Protein AF-A0A944UZC9-F1 (afdb_monomer_lite)

Secondary structure (DSSP, 8-state):
--HHHHHHHHHHHHHHHHHHHT---PPEEETTEEETT--HHHHHHHHHHHHHHHHHHHHTT---------S----

pLDDT: mean 71.75, std 10.68, range [45.47, 89.06]

Sequence (75 aa):
MKIKTILILFILLIFIIILFQNLEVVPIQLLFWKFEVVPLVILFPITLLLGILIGFLSSTRKNKKQLPNDVNKEK

Foldseek 3Di:
DPVVVVVVVVVVVVVVVVLVVQQDQDFDDDPHDTDRGDRVSVVVVVVVVVVVVVVVVVVVPPDDDDDPPPPDDDD

Structure (mmCIF, N/CA/C/O backbone):
data_AF-A0A944UZC9-F1
#
_entry.id   AF-A0A944UZC9-F1
#
loop_
_atom_site.group_PDB
_atom_site.id
_atom_site.type_symbol
_atom_site.label_atom_id
_atom_site.label_alt_id
_atom_site.label_comp_id
_atom_site.label_asym_id
_atom_site.label_entity_id
_atom_site.label_seq_id
_atom_site.pdbx_PDB_ins_code
_atom_site.Cartn_x
_atom_site.Cartn_y
_atom_site.Cartn_z
_atom_site.occupancy
_atom_site.B_iso_or_equiv
_atom_site.auth_seq_id
_atom_site.auth_comp_id
_atom_site.auth_asym_id
_atom_site.auth_atom_id
_atom_site.pdbx_PDB_model_num
ATOM 1 N N . MET A 1 1 ? 0.546 0.026 24.479 1.00 62.44 1 MET A N 1
ATOM 2 C CA . MET A 1 1 ? -0.156 0.081 23.174 1.00 62.44 1 MET A CA 1
ATOM 3 C C . MET A 1 1 ? -1.426 -0.747 23.259 1.00 62.44 1 MET A C 1
ATOM 5 O O . MET A 1 1 ? -1.396 -1.805 23.873 1.00 62.44 1 MET A O 1
ATOM 9 N N . LYS A 1 2 ? -2.546 -0.282 22.694 1.00 79.81 2 LYS A N 1
ATOM 10 C CA . LYS A 1 2 ? -3.768 -1.102 22.612 1.00 79.81 2 LYS A CA 1
ATOM 11 C C . LYS A 1 2 ? -3.505 -2.254 21.635 1.00 79.81 2 LYS A C 1
ATOM 13 O O . LYS A 1 2 ? -2.802 -2.042 20.650 1.00 79.81 2 LYS A O 1
ATOM 18 N N . ILE A 1 3 ? -4.090 -3.434 21.861 1.00 88.44 3 ILE A N 1
ATOM 19 C CA . ILE A 1 3 ? -3.890 -4.618 20.997 1.00 88.44 3 ILE A CA 1
ATOM 20 C C . ILE A 1 3 ? -4.149 -4.295 19.511 1.00 88.44 3 ILE A C 1
ATOM 22 O O . ILE A 1 3 ? -3.444 -4.762 18.624 1.00 88.44 3 ILE A O 1
ATOM 26 N N . LYS A 1 4 ? -5.099 -3.383 19.257 1.00 78.00 4 LYS A N 1
ATOM 27 C CA . LYS A 1 4 ? -5.446 -2.861 17.929 1.00 78.00 4 LYS A CA 1
ATOM 28 C C . LYS A 1 4 ? -4.269 -2.164 17.238 1.00 78.00 4 LYS A C 1
ATOM 30 O O . LYS A 1 4 ? -4.080 -2.338 16.044 1.00 78.00 4 LYS A O 1
ATOM 35 N N . THR A 1 5 ? -3.467 -1.403 17.981 1.00 83.75 5 THR A N 1
ATOM 36 C CA . THR A 1 5 ? -2.283 -0.707 17.454 1.00 83.75 5 THR A CA 1
ATOM 37 C C . THR A 1 5 ? -1.181 -1.695 17.082 1.00 83.75 5 THR A C 1
ATOM 39 O O . THR A 1 5 ? -0.579 -1.550 16.025 1.00 83.75 5 THR A O 1
ATOM 42 N N . ILE A 1 6 ? -0.964 -2.722 17.913 1.00 89.06 6 ILE A N 1
ATOM 43 C CA . ILE A 1 6 ? -0.025 -3.817 17.618 1.00 89.06 6 ILE A CA 1
ATOM 44 C C . ILE A 1 6 ? -0.436 -4.537 16.332 1.00 89.06 6 ILE A C 1
ATOM 46 O O . ILE A 1 6 ? 0.397 -4.772 15.463 1.00 89.06 6 ILE A O 1
ATOM 50 N N . LEU A 1 7 ? -1.732 -4.829 16.191 1.00 84.56 7 LEU A N 1
ATOM 51 C CA . LEU A 1 7 ? -2.260 -5.573 15.054 1.00 84.56 7 LEU A CA 1
ATOM 52 C C . LEU A 1 7 ? -2.106 -4.781 13.751 1.00 84.56 7 LEU A C 1
ATOM 54 O O . LEU A 1 7 ? -1.646 -5.324 12.753 1.00 84.56 7 LEU A O 1
ATOM 58 N N . ILE A 1 8 ? -2.424 -3.484 13.781 1.00 82.69 8 ILE A N 1
ATOM 59 C CA . ILE A 1 8 ? -2.247 -2.582 12.636 1.00 82.69 8 ILE A CA 1
ATOM 60 C C . ILE A 1 8 ? -0.776 -2.505 12.224 1.00 82.69 8 ILE A C 1
ATOM 62 O O . ILE A 1 8 ? -0.470 -2.603 11.039 1.00 82.69 8 ILE A O 1
ATOM 66 N N . LEU A 1 9 ? 0.137 -2.358 13.187 1.00 84.31 9 LEU A N 1
ATOM 67 C CA . LEU A 1 9 ? 1.564 -2.244 12.898 1.00 84.31 9 LEU A CA 1
ATOM 68 C C . LEU A 1 9 ? 2.136 -3.546 12.322 1.00 84.31 9 LEU A C 1
ATOM 70 O O . LEU A 1 9 ? 2.933 -3.509 11.391 1.00 84.31 9 LEU A O 1
ATOM 74 N N . PHE A 1 10 ? 1.686 -4.693 12.832 1.00 87.50 10 PHE A N 1
ATOM 75 C CA . PHE A 1 10 ? 2.072 -6.008 12.328 1.00 87.50 10 PHE A CA 1
ATOM 76 C C . PHE A 1 10 ? 1.596 -6.240 10.887 1.00 87.50 10 PHE A C 1
ATOM 78 O O . PHE A 1 10 ? 2.372 -6.664 10.034 1.00 87.50 10 PHE A O 1
ATOM 85 N N . ILE A 1 11 ? 0.340 -5.893 10.594 1.00 81.88 11 ILE A N 1
ATOM 86 C CA . ILE A 1 11 ? -0.230 -5.969 9.242 1.00 81.88 11 ILE A CA 1
ATOM 87 C C . ILE A 1 11 ? 0.525 -5.047 8.281 1.00 81.88 11 ILE A C 1
ATOM 89 O O . ILE A 1 11 ? 0.853 -5.455 7.168 1.00 81.88 11 ILE A O 1
ATOM 93 N N . LEU A 1 12 ? 0.844 -3.826 8.719 1.00 84.56 12 LEU A N 1
ATOM 94 C CA . LEU A 1 12 ? 1.609 -2.872 7.921 1.00 84.56 12 LEU A CA 1
ATOM 95 C C . LEU A 1 12 ? 3.021 -3.391 7.616 1.00 84.56 12 LEU A C 1
ATOM 97 O O . LEU A 1 12 ? 3.493 -3.260 6.490 1.00 84.56 12 LEU A O 1
ATOM 101 N N . LEU A 1 13 ? 3.679 -4.015 8.595 1.00 86.62 13 LEU A N 1
ATOM 102 C CA . LEU A 1 13 ? 5.009 -4.592 8.422 1.00 86.62 13 LEU A CA 1
ATOM 103 C C . LEU A 1 13 ? 5.003 -5.725 7.386 1.00 86.62 13 LEU A C 1
ATOM 105 O O . LEU A 1 13 ? 5.819 -5.718 6.467 1.00 86.62 13 LEU A O 1
ATOM 109 N N . ILE A 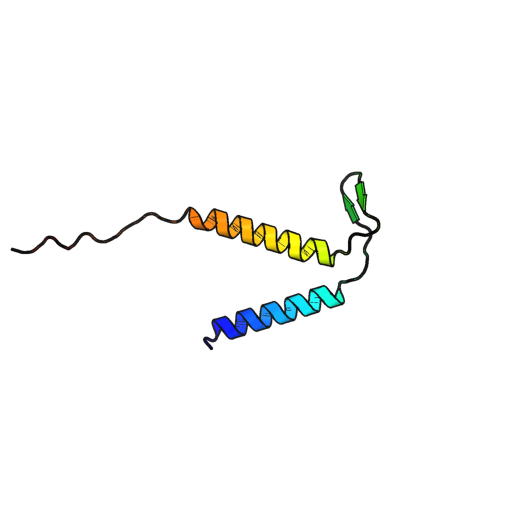1 14 ? 4.058 -6.666 7.495 1.00 86.75 14 ILE A N 1
ATOM 110 C CA . ILE A 1 14 ? 3.897 -7.760 6.523 1.00 86.75 14 ILE A CA 1
ATOM 111 C C . ILE A 1 14 ? 3.620 -7.203 5.127 1.00 86.75 14 ILE A C 1
ATOM 113 O O . ILE A 1 14 ? 4.212 -7.660 4.152 1.00 86.75 14 ILE A O 1
ATOM 117 N N . PHE A 1 15 ? 2.759 -6.191 5.026 1.00 81.12 15 PHE A N 1
ATOM 118 C CA . PHE A 1 15 ? 2.451 -5.539 3.759 1.00 81.12 15 PHE A CA 1
ATOM 119 C C . PHE A 1 15 ? 3.703 -4.951 3.089 1.00 81.12 15 PHE A C 1
ATOM 121 O O . PHE A 1 15 ? 3.930 -5.189 1.905 1.00 81.12 15 PHE A O 1
ATOM 128 N N . ILE A 1 16 ? 4.553 -4.247 3.845 1.00 82.69 16 ILE A N 1
ATOM 129 C CA . ILE A 1 16 ? 5.815 -3.690 3.331 1.00 82.69 16 ILE A CA 1
ATOM 130 C C . ILE A 1 16 ? 6.758 -4.800 2.854 1.00 82.69 16 ILE A C 1
ATOM 132 O O . ILE A 1 16 ? 7.363 -4.671 1.791 1.00 82.69 16 ILE A O 1
ATOM 136 N N . ILE A 1 17 ? 6.870 -5.899 3.606 1.00 85.88 17 ILE A N 1
ATOM 137 C CA . ILE A 1 17 ? 7.711 -7.045 3.230 1.00 85.88 17 ILE A CA 1
ATOM 138 C C . ILE A 1 17 ? 7.226 -7.661 1.914 1.00 85.88 17 ILE A C 1
ATOM 140 O O . ILE A 1 17 ? 8.035 -7.912 1.024 1.00 85.88 17 ILE A O 1
ATOM 144 N N . ILE A 1 18 ? 5.915 -7.865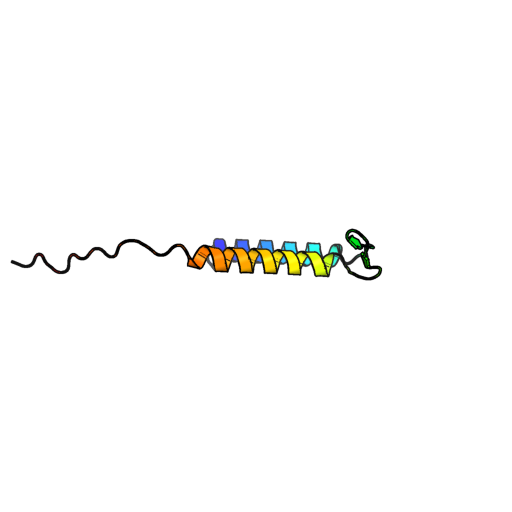 1.769 1.00 78.62 18 ILE A N 1
ATOM 145 C CA . ILE A 1 18 ? 5.317 -8.390 0.537 1.00 78.62 18 ILE A CA 1
ATOM 146 C C . ILE A 1 18 ? 5.592 -7.439 -0.629 1.00 78.62 18 ILE A C 1
ATOM 148 O O . ILE A 1 18 ? 5.990 -7.906 -1.692 1.00 78.62 18 ILE A O 1
ATOM 152 N N . LEU A 1 19 ? 5.464 -6.121 -0.444 1.00 75.88 19 LEU A N 1
ATOM 153 C CA . LEU A 1 19 ? 5.838 -5.164 -1.488 1.00 75.88 19 LEU A CA 1
ATOM 154 C C . LEU A 1 19 ? 7.307 -5.323 -1.883 1.00 75.88 19 LEU A C 1
ATOM 156 O O . LEU A 1 19 ? 7.602 -5.481 -3.057 1.00 75.88 19 LEU A O 1
ATOM 160 N N . PHE A 1 20 ? 8.232 -5.350 -0.928 1.00 76.44 20 PHE A N 1
ATOM 161 C CA . PHE A 1 20 ? 9.655 -5.445 -1.251 1.00 76.44 20 PHE A CA 1
ATOM 162 C C . PHE A 1 20 ? 10.024 -6.759 -1.958 1.00 76.44 20 PHE A C 1
ATOM 164 O O . PHE A 1 20 ? 10.870 -6.767 -2.846 1.00 76.44 20 PHE A O 1
ATOM 171 N N . GLN A 1 21 ? 9.364 -7.867 -1.611 1.00 73.81 21 GLN A N 1
ATOM 172 C CA . GLN A 1 21 ? 9.580 -9.156 -2.276 1.00 73.81 21 GLN A CA 1
ATOM 173 C C . GLN A 1 21 ? 9.011 -9.206 -3.698 1.00 73.81 21 GLN A C 1
ATOM 175 O O . GLN A 1 21 ? 9.548 -9.912 -4.541 1.00 73.81 21 GLN A O 1
ATOM 180 N N . ASN A 1 22 ? 7.950 -8.449 -3.980 1.00 71.88 22 ASN A N 1
ATOM 181 C CA . ASN A 1 22 ? 7.284 -8.441 -5.284 1.00 71.88 22 ASN A CA 1
ATOM 182 C C . ASN A 1 22 ? 7.772 -7.291 -6.187 1.00 71.88 22 ASN A C 1
ATOM 184 O O . ASN A 1 22 ? 7.075 -6.906 -7.123 1.00 71.88 22 ASN A O 1
ATOM 188 N N . LEU A 1 23 ? 8.968 -6.739 -5.925 1.00 69.94 23 LEU A N 1
ATOM 189 C CA . LEU A 1 23 ? 9.602 -5.649 -6.694 1.00 69.94 23 LEU A CA 1
ATOM 190 C C . LEU A 1 23 ? 9.999 -6.030 -8.128 1.00 69.94 23 LEU A C 1
ATOM 192 O O . LEU A 1 23 ? 10.585 -5.219 -8.846 1.00 69.94 23 LEU A O 1
ATOM 196 N N . GLU A 1 24 ? 9.681 -7.247 -8.552 1.00 66.75 24 GLU A N 1
ATOM 197 C CA . GLU A 1 24 ? 9.949 -7.731 -9.892 1.00 66.75 24 GLU A CA 1
ATOM 198 C C . GLU A 1 24 ? 9.216 -6.884 -10.947 1.00 66.75 24 GLU A C 1
ATOM 200 O O . GLU A 1 24 ? 8.041 -6.516 -10.818 1.00 66.75 24 GLU A O 1
ATOM 205 N N . VAL A 1 25 ? 9.950 -6.526 -12.000 1.00 64.81 25 VAL A N 1
ATOM 206 C CA . VAL A 1 25 ? 9.445 -5.738 -13.125 1.00 64.81 25 VAL A CA 1
ATOM 207 C C . VAL A 1 25 ? 8.608 -6.635 -14.030 1.00 64.81 25 VAL A C 1
ATOM 209 O O . VAL A 1 25 ? 9.120 -7.313 -14.915 1.00 64.81 25 VAL A O 1
ATOM 212 N N . VAL A 1 26 ? 7.299 -6.648 -13.789 1.00 66.69 26 VAL A N 1
ATOM 213 C CA . VAL A 1 26 ? 6.338 -7.359 -14.638 1.00 66.69 26 VAL A CA 1
ATOM 214 C C . VAL A 1 26 ? 5.856 -6.421 -15.750 1.00 66.69 26 VAL A C 1
ATOM 216 O O . VAL A 1 26 ? 5.403 -5.316 -15.446 1.00 66.69 26 VAL A O 1
ATOM 219 N N . PRO A 1 27 ? 5.901 -6.829 -17.031 1.00 61.84 27 PRO A N 1
ATOM 220 C CA . PRO A 1 27 ? 5.353 -6.025 -18.116 1.00 61.84 27 PRO A CA 1
ATOM 221 C C . PRO A 1 27 ? 3.823 -5.963 -18.003 1.00 61.84 27 PRO A C 1
ATOM 223 O O . PRO A 1 27 ? 3.142 -6.988 -18.060 1.00 61.84 27 PRO A O 1
ATOM 226 N N . ILE A 1 28 ? 3.269 -4.757 -17.860 1.00 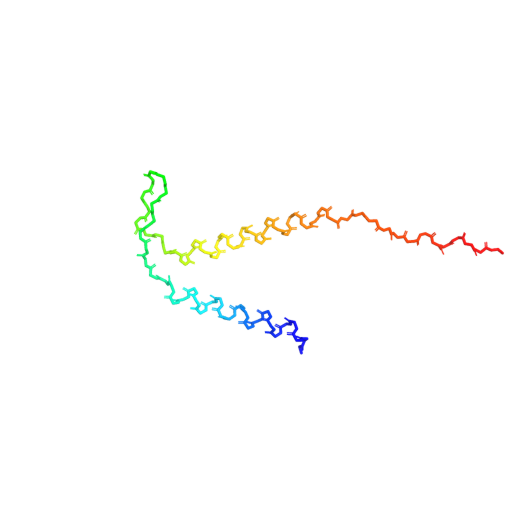64.88 28 ILE A N 1
ATOM 227 C CA . ILE A 1 28 ? 1.820 -4.540 -17.750 1.00 64.88 28 ILE A CA 1
ATOM 228 C C . ILE A 1 28 ? 1.279 -4.088 -19.108 1.00 64.88 28 ILE A C 1
ATOM 230 O O . ILE A 1 28 ? 1.793 -3.149 -19.718 1.00 64.88 28 ILE A O 1
ATOM 234 N N . GLN A 1 29 ? 0.209 -4.734 -19.574 1.00 67.44 29 GLN A N 1
ATOM 235 C CA . GLN A 1 29 ? -0.520 -4.340 -20.782 1.00 67.44 29 GLN A CA 1
ATOM 236 C C . GLN A 1 29 ? -1.939 -3.907 -20.402 1.00 67.44 29 GLN A C 1
ATOM 238 O O . GLN A 1 29 ? -2.736 -4.710 -19.921 1.00 67.44 29 GLN A O 1
ATOM 243 N N . LEU A 1 30 ? -2.255 -2.627 -20.597 1.00 69.12 30 LEU A N 1
ATOM 244 C CA . LEU A 1 30 ? -3.550 -2.024 -20.270 1.00 69.12 30 LEU A CA 1
ATOM 245 C C . LEU A 1 30 ? -4.293 -1.672 -21.557 1.00 69.12 30 LEU A C 1
ATOM 247 O O . LEU A 1 30 ? -3.978 -0.663 -22.184 1.00 69.12 30 LEU A O 1
ATOM 251 N N . LEU A 1 31 ? -5.285 -2.488 -21.932 1.00 68.25 31 LEU A N 1
ATOM 252 C CA . LEU A 1 31 ? -6.075 -2.410 -23.176 1.00 68.25 31 LEU A CA 1
ATOM 253 C C . LEU A 1 31 ? -5.230 -2.379 -24.469 1.00 68.25 31 LEU A C 1
ATOM 255 O O . LEU A 1 31 ? -5.201 -3.365 -25.195 1.00 68.25 31 LEU A O 1
ATOM 259 N N . PHE A 1 32 ? -4.535 -1.271 -24.742 1.00 71.44 32 PHE A N 1
ATOM 260 C CA . PHE A 1 32 ? -3.631 -1.066 -25.886 1.00 71.44 32 PHE A CA 1
ATOM 261 C C . PHE A 1 32 ? -2.267 -0.467 -25.490 1.00 71.44 32 PHE A C 1
ATOM 263 O O . PHE A 1 32 ? -1.405 -0.270 -26.343 1.00 71.44 32 PHE A O 1
ATOM 270 N N . TRP A 1 33 ? -2.068 -0.144 -24.210 1.00 59.16 33 TRP A N 1
ATOM 271 C CA . TRP A 1 33 ? -0.884 0.541 -23.704 1.00 59.16 33 TRP A CA 1
ATOM 272 C C . TRP A 1 33 ? 0.074 -0.476 -23.096 1.00 59.16 33 TRP A C 1
ATOM 274 O O . TRP A 1 33 ? -0.272 -1.184 -22.147 1.00 59.16 33 TRP A O 1
ATOM 284 N N . LYS A 1 34 ? 1.278 -0.556 -23.664 1.00 60.16 34 LYS A N 1
ATOM 285 C CA . LYS A 1 34 ? 2.371 -1.375 -23.142 1.00 60.16 34 LYS A CA 1
ATOM 286 C C . LYS A 1 34 ? 3.188 -0.530 -22.177 1.00 60.16 34 LYS A C 1
ATOM 288 O O . LYS A 1 34 ? 3.822 0.438 -22.584 1.00 60.16 34 LYS A O 1
ATOM 293 N N . PHE A 1 35 ? 3.163 -0.902 -20.906 1.00 65.75 35 PHE A N 1
ATOM 294 C CA . PHE A 1 35 ? 4.026 -0.328 -19.890 1.00 65.75 35 PHE A CA 1
ATOM 295 C C . PHE A 1 35 ? 5.152 -1.324 -19.618 1.00 65.75 35 PHE A C 1
ATOM 297 O O . PHE A 1 35 ? 4.982 -2.298 -18.887 1.00 65.75 35 PHE A O 1
ATOM 304 N N . GLU A 1 36 ? 6.299 -1.097 -20.256 1.00 60.47 36 GLU A N 1
ATOM 305 C CA . GLU A 1 36 ? 7.459 -2.000 -20.190 1.00 60.47 36 GLU A CA 1
ATOM 306 C C . GLU A 1 36 ? 8.205 -1.924 -18.844 1.00 60.47 36 GLU A C 1
ATOM 308 O O . GLU A 1 36 ? 8.994 -2.805 -18.525 1.00 60.47 36 GLU A O 1
ATOM 313 N N . VAL A 1 37 ? 7.940 -0.893 -18.033 1.00 59.00 37 VAL A N 1
ATOM 314 C CA . VAL A 1 37 ? 8.749 -0.526 -16.855 1.00 59.00 37 VAL A CA 1
ATOM 315 C C . VAL A 1 37 ? 7.905 -0.042 -15.673 1.00 59.00 37 VAL A C 1
ATOM 317 O O . VAL A 1 37 ? 8.294 0.878 -14.958 1.00 59.00 37 VAL A O 1
ATOM 320 N N . VAL A 1 38 ? 6.730 -0.632 -15.441 1.00 60.16 38 VAL A N 1
ATOM 321 C CA . VAL A 1 38 ? 5.961 -0.341 -14.218 1.00 60.16 38 VAL A CA 1
ATOM 322 C C . VAL A 1 38 ? 6.093 -1.520 -13.256 1.00 60.16 38 VAL A C 1
ATOM 324 O O . VAL A 1 38 ? 5.398 -2.518 -13.435 1.00 60.16 38 VAL A O 1
ATOM 327 N N . PRO A 1 39 ? 6.953 -1.426 -12.219 1.00 64.44 39 PRO A N 1
ATOM 328 C CA . PRO A 1 39 ? 6.962 -2.397 -11.138 1.00 64.44 39 PRO A CA 1
ATOM 329 C C . PRO A 1 39 ? 5.559 -2.496 -10.545 1.00 64.44 39 PRO A C 1
ATOM 331 O O . PRO A 1 39 ? 4.963 -1.489 -10.149 1.00 64.44 39 PRO A O 1
ATOM 334 N N . LEU A 1 40 ? 5.032 -3.714 -10.452 1.00 63.16 40 LEU A N 1
ATOM 335 C CA . LEU A 1 40 ? 3.701 -3.987 -9.902 1.00 63.16 40 LEU A CA 1
ATOM 336 C C . LEU A 1 40 ? 3.575 -3.463 -8.454 1.00 63.16 40 LEU A C 1
ATOM 338 O O . LEU A 1 40 ? 2.507 -3.035 -8.015 1.00 63.16 40 LEU A O 1
ATOM 342 N N . VAL A 1 41 ? 4.710 -3.362 -7.761 1.00 63.69 41 VAL A N 1
ATOM 343 C CA . VAL A 1 41 ? 4.884 -2.743 -6.438 1.00 63.69 41 VAL A CA 1
ATOM 344 C C . VAL A 1 41 ? 4.610 -1.251 -6.378 1.00 63.69 41 VAL A C 1
ATOM 346 O O . VAL A 1 41 ? 4.343 -0.754 -5.295 1.00 63.69 41 VAL A O 1
ATOM 349 N N . ILE A 1 42 ? 4.632 -0.517 -7.486 1.00 67.31 42 ILE A N 1
ATOM 350 C CA . ILE A 1 42 ? 4.189 0.884 -7.496 1.00 67.31 42 ILE A CA 1
ATOM 351 C C . ILE A 1 42 ? 2.665 0.937 -7.648 1.00 67.31 42 ILE A C 1
ATOM 353 O O . ILE A 1 42 ? 1.992 1.726 -6.986 1.00 67.31 42 ILE A O 1
ATOM 357 N N . LEU A 1 43 ? 2.093 0.045 -8.458 1.00 69.94 43 LEU A N 1
ATOM 358 C CA . LEU A 1 43 ? 0.659 0.016 -8.731 1.00 69.94 43 LEU A CA 1
ATOM 359 C C . LEU A 1 43 ? -0.168 -0.433 -7.514 1.00 69.94 43 LEU A C 1
ATOM 361 O O . LEU A 1 43 ? -1.215 0.149 -7.225 1.00 69.94 43 LEU A O 1
ATOM 365 N N . PHE A 1 44 ? 0.304 -1.432 -6.767 1.00 74.44 44 PHE A N 1
ATOM 366 C CA . PHE A 1 44 ? -0.399 -1.976 -5.599 1.00 74.44 44 PHE A CA 1
ATOM 367 C C . PHE A 1 44 ? -0.628 -0.962 -4.454 1.00 74.44 44 PHE A C 1
ATOM 369 O O . PHE A 1 44 ? -1.767 -0.795 -4.022 1.00 74.44 44 PHE A O 1
ATOM 376 N N . PRO A 1 45 ? 0.385 -0.227 -3.955 1.00 76.75 45 PRO A N 1
ATOM 377 C CA . PRO A 1 45 ? 0.183 0.772 -2.915 1.00 76.75 45 PRO A CA 1
ATOM 378 C C . PRO A 1 45 ? -0.591 1.982 -3.430 1.00 76.75 45 PRO A C 1
ATOM 380 O O . PRO A 1 45 ? -1.374 2.535 -2.667 1.00 76.75 45 PRO A O 1
ATOM 383 N N . ILE A 1 46 ? -0.443 2.376 -4.702 1.00 76.56 46 ILE A N 1
ATOM 384 C CA . ILE A 1 46 ? -1.221 3.482 -5.281 1.00 76.56 46 ILE A CA 1
ATOM 385 C C . ILE A 1 46 ? -2.707 3.120 -5.338 1.00 76.56 46 ILE A C 1
ATOM 387 O O . ILE A 1 46 ? -3.546 3.904 -4.902 1.00 76.56 46 ILE A O 1
ATOM 391 N N . THR A 1 47 ? -3.046 1.927 -5.830 1.00 80.31 47 THR A N 1
ATOM 392 C CA . THR A 1 47 ? -4.439 1.454 -5.871 1.00 80.31 47 THR A CA 1
ATOM 393 C C . THR A 1 47 ? -5.017 1.270 -4.468 1.00 80.31 47 THR A C 1
ATOM 395 O O . THR A 1 47 ? -6.161 1.659 -4.228 1.00 80.31 47 THR A O 1
ATOM 398 N N . LEU A 1 48 ? -4.221 0.780 -3.512 1.00 83.19 48 LEU A N 1
ATOM 399 C CA . LEU A 1 48 ? -4.608 0.698 -2.102 1.00 83.19 48 LEU A CA 1
ATOM 400 C C . LEU A 1 48 ? -4.862 2.089 -1.495 1.00 83.19 48 LEU A C 1
ATOM 402 O O . LEU A 1 48 ? -5.897 2.303 -0.868 1.00 83.19 48 LEU A O 1
ATOM 406 N N . LEU A 1 49 ? -3.950 3.044 -1.699 1.00 84.56 49 LEU A N 1
ATOM 407 C CA . LEU A 1 49 ? -4.083 4.432 -1.247 1.00 84.56 49 LEU A CA 1
ATOM 408 C C . LEU A 1 49 ? -5.330 5.081 -1.837 1.00 84.56 49 LEU A C 1
ATOM 410 O O . LEU A 1 49 ? -6.087 5.706 -1.100 1.00 84.56 49 LEU A O 1
ATOM 414 N N .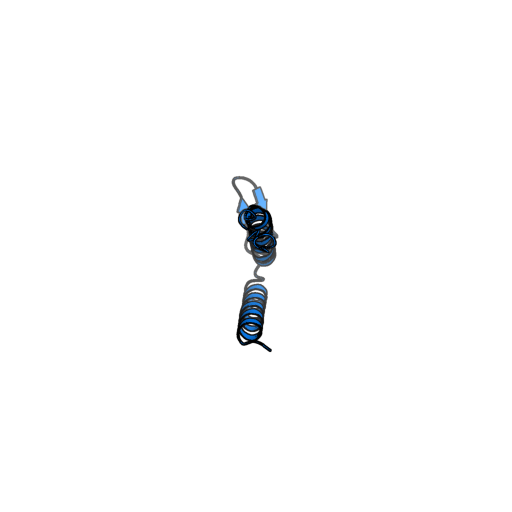 LEU A 1 50 ? -5.582 4.890 -3.133 1.00 83.62 50 LEU A N 1
ATOM 415 C CA . LEU A 1 50 ? -6.799 5.360 -3.792 1.00 83.62 50 LEU A CA 1
ATOM 416 C C . LEU A 1 50 ? -8.049 4.728 -3.172 1.00 83.62 50 LEU A C 1
ATOM 418 O O . LEU A 1 50 ? -8.994 5.445 -2.859 1.00 83.62 50 LEU A O 1
ATOM 422 N N . GLY A 1 51 ? -8.047 3.417 -2.919 1.00 85.06 51 GLY A N 1
ATOM 423 C CA . GLY A 1 51 ? -9.148 2.732 -2.239 1.00 85.06 51 GLY A CA 1
ATOM 424 C C . GLY A 1 51 ? -9.409 3.275 -0.830 1.00 85.06 51 GLY A C 1
ATOM 425 O O . GLY A 1 51 ? -10.560 3.517 -0.466 1.00 85.06 51 GLY A O 1
ATOM 426 N N . ILE A 1 52 ? -8.351 3.538 -0.056 1.00 86.44 52 ILE A N 1
ATOM 427 C CA . ILE A 1 52 ? -8.438 4.146 1.281 1.00 86.44 52 ILE A CA 1
ATOM 428 C C . ILE A 1 52 ? -8.959 5.584 1.194 1.00 86.44 52 ILE A C 1
ATOM 430 O O . ILE A 1 52 ? -9.857 5.944 1.951 1.00 86.44 52 ILE A O 1
ATOM 434 N N . LEU A 1 53 ? -8.443 6.396 0.268 1.00 84.94 53 LEU A N 1
ATOM 435 C CA . LEU A 1 53 ? -8.890 7.771 0.025 1.00 84.94 53 LEU A CA 1
ATOM 436 C C . LEU A 1 53 ? -10.380 7.813 -0.324 1.00 84.94 53 LEU A C 1
ATOM 438 O O . LEU A 1 53 ? -11.130 8.578 0.281 1.00 84.94 53 LEU A O 1
ATOM 442 N N . ILE A 1 54 ? -10.823 6.955 -1.246 1.00 84.25 54 ILE A N 1
ATOM 443 C CA . ILE A 1 54 ? -12.228 6.832 -1.657 1.00 84.25 54 ILE A CA 1
ATOM 444 C C . ILE A 1 54 ? -13.093 6.362 -0.480 1.00 84.25 54 ILE A C 1
ATOM 446 O O . ILE A 1 54 ? -14.146 6.945 -0.217 1.00 84.25 54 ILE A O 1
ATOM 450 N N . GLY A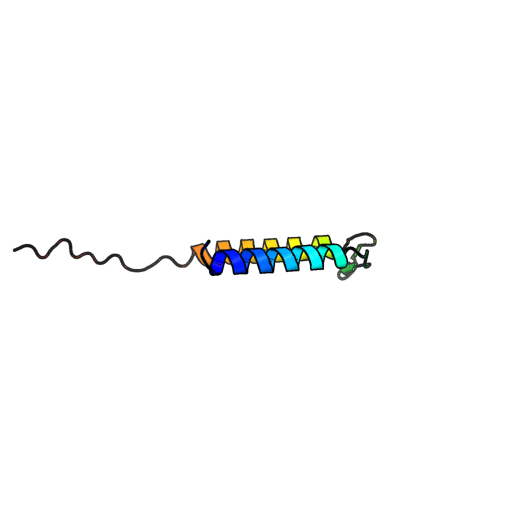 1 55 ? -12.649 5.346 0.264 1.00 80.94 55 GLY A N 1
ATOM 451 C CA . GLY A 1 55 ? -13.353 4.836 1.441 1.00 80.94 55 GLY A CA 1
ATOM 452 C C . GLY A 1 55 ? -13.480 5.877 2.556 1.00 80.94 55 GLY A C 1
ATOM 453 O O . GLY A 1 55 ? -14.547 6.016 3.156 1.00 80.94 55 GLY A O 1
ATOM 454 N N . PHE A 1 56 ? -12.430 6.667 2.789 1.00 80.50 56 PHE A N 1
ATOM 455 C CA . PHE A 1 56 ? -12.431 7.771 3.745 1.00 80.50 56 PHE A CA 1
ATOM 456 C C . PHE A 1 56 ? -13.400 8.878 3.318 1.00 80.50 56 PHE A C 1
ATOM 458 O O . PHE A 1 56 ? -14.270 9.252 4.104 1.00 80.50 56 PHE A O 1
ATOM 465 N N . LEU A 1 57 ? -13.336 9.327 2.057 1.00 78.00 57 LEU A N 1
ATOM 466 C CA . LEU A 1 57 ? -14.271 10.314 1.497 1.00 78.00 57 LEU A CA 1
ATOM 467 C C . LEU A 1 57 ? -15.729 9.834 1.555 1.00 78.00 57 LEU A C 1
ATOM 469 O O . LEU A 1 57 ? -16.641 10.625 1.799 1.00 78.00 57 LEU A O 1
ATOM 473 N N . SER A 1 58 ? -15.958 8.535 1.355 1.00 75.81 58 SER A N 1
ATOM 474 C CA . SER A 1 58 ? -17.286 7.932 1.465 1.00 75.81 58 SER A CA 1
ATOM 475 C C . SER A 1 58 ? -17.765 7.820 2.918 1.00 75.81 58 SER A C 1
ATOM 477 O O . SER A 1 58 ? -18.970 7.892 3.168 1.00 75.81 58 SER A O 1
ATOM 479 N N . SER A 1 59 ? -16.857 7.671 3.888 1.00 66.56 59 SER A N 1
ATOM 480 C CA . SER A 1 59 ? -17.190 7.607 5.317 1.00 66.56 59 SER A CA 1
ATOM 481 C C . SER A 1 59 ? -17.652 8.956 5.871 1.00 66.56 59 SER A C 1
ATOM 483 O O . SER A 1 59 ? -18.510 8.991 6.755 1.00 66.56 59 SER A O 1
ATOM 485 N N . THR A 1 60 ? -17.166 10.074 5.326 1.00 60.31 60 THR A N 1
ATOM 486 C CA . THR A 1 60 ? -17.556 11.430 5.754 1.00 60.31 60 THR A CA 1
ATOM 487 C C . THR A 1 60 ? -19.043 11.731 5.522 1.00 60.31 60 THR A C 1
ATOM 489 O O . THR A 1 60 ? -19.580 12.672 6.102 1.00 60.31 60 THR A O 1
ATOM 492 N N . ARG A 1 61 ? -19.754 10.912 4.728 1.00 60.25 61 ARG A N 1
ATOM 493 C CA . ARG A 1 61 ? -21.207 11.040 4.514 1.00 60.25 61 ARG A CA 1
ATOM 494 C C . ARG A 1 61 ? -22.074 10.414 5.613 1.00 60.25 61 ARG A C 1
ATOM 496 O O . ARG A 1 61 ? -23.282 10.638 5.611 1.00 60.25 61 ARG A O 1
ATOM 503 N N . LYS A 1 62 ? -21.511 9.676 6.579 1.00 57.06 62 LYS A N 1
ATOM 504 C CA . LYS A 1 62 ? -22.268 9.156 7.733 1.00 57.06 62 LYS A CA 1
ATOM 505 C C . LYS A 1 62 ? -22.192 10.111 8.924 1.00 57.06 62 LYS A C 1
ATOM 507 O O . LYS A 1 62 ? -21.580 9.804 9.936 1.00 57.06 62 LYS A O 1
ATOM 512 N N . ASN A 1 63 ? -22.862 11.255 8.819 1.00 63.53 63 ASN A N 1
ATOM 513 C CA . ASN A 1 63 ? -23.238 12.050 9.989 1.00 63.53 63 ASN A CA 1
ATOM 514 C C . ASN A 1 63 ? -24.678 12.557 9.861 1.00 63.53 63 ASN A C 1
ATOM 516 O O . ASN A 1 63 ? -24.941 13.613 9.293 1.00 63.53 63 ASN A O 1
ATOM 520 N N . LYS A 1 64 ? -25.614 11.775 10.411 1.00 56.38 64 LYS A N 1
ATOM 521 C CA . LYS A 1 64 ? -26.891 12.231 10.992 1.00 56.38 64 LYS A CA 1
ATOM 522 C C . LYS A 1 64 ? -27.498 11.022 11.717 1.00 56.38 64 LYS A C 1
ATOM 524 O O . LYS A 1 64 ? -27.865 10.063 11.051 1.00 56.38 64 LYS A O 1
ATOM 529 N N . LYS A 1 65 ? -27.530 10.939 13.050 1.00 50.75 65 LYS A N 1
ATOM 530 C CA . LYS A 1 65 ? -28.488 11.536 14.017 1.00 50.75 65 LYS A CA 1
ATOM 531 C C . LYS A 1 65 ? -28.216 10.800 15.358 1.00 50.75 65 LYS A C 1
ATOM 533 O O . LYS A 1 65 ? -27.846 9.638 15.284 1.00 50.75 65 LYS A O 1
ATOM 538 N N . GLN A 1 66 ? -28.353 11.311 16.581 1.00 56.22 66 GLN A N 1
ATOM 539 C CA . GLN A 1 66 ? -29.010 12.478 17.174 1.00 56.22 66 GLN A CA 1
ATOM 540 C C . GLN A 1 66 ? -28.225 12.864 18.444 1.00 56.22 66 GLN A C 1
ATOM 542 O O . GLN A 1 66 ? -27.848 11.986 19.217 1.00 56.22 66 GLN A O 1
ATOM 547 N N . LEU A 1 67 ? -28.041 14.162 18.685 1.00 64.75 67 LEU A N 1
ATOM 548 C CA . LEU A 1 67 ? -27.829 14.676 20.039 1.00 64.75 67 LEU A CA 1
ATOM 549 C C . LEU A 1 67 ? -29.176 14.553 20.780 1.00 64.75 67 LEU A C 1
ATOM 551 O O . LEU A 1 67 ? -30.171 15.055 20.243 1.00 64.75 67 LEU A O 1
ATOM 555 N N . PRO A 1 68 ? -29.263 13.913 21.958 1.00 55.84 68 PRO A N 1
ATOM 556 C CA . PRO A 1 68 ? -30.437 14.048 22.804 1.00 55.84 68 PRO A CA 1
ATOM 557 C C . PRO A 1 68 ? -30.475 15.476 23.352 1.00 55.84 68 PRO A C 1
ATOM 559 O O . PRO A 1 68 ? -29.634 15.880 24.155 1.00 55.84 68 PRO A O 1
ATOM 562 N N . ASN A 1 69 ? -31.447 16.247 22.872 1.00 65.69 69 ASN A N 1
ATOM 563 C CA . ASN A 1 69 ? -31.895 17.474 23.513 1.00 65.69 69 ASN A CA 1
ATOM 564 C C . ASN A 1 69 ? -32.677 17.086 24.777 1.00 65.69 69 ASN A C 1
ATOM 566 O O . ASN A 1 69 ? -33.892 16.959 24.707 1.00 65.69 69 ASN A O 1
ATOM 570 N N . ASP A 1 70 ? -32.005 16.903 25.912 1.00 63.69 70 ASP A N 1
ATOM 571 C CA . ASP A 1 70 ? -32.671 16.808 27.225 1.00 63.69 70 ASP A CA 1
ATOM 572 C C . ASP A 1 70 ? -32.030 17.764 28.245 1.00 63.69 70 ASP A C 1
ATOM 574 O O . ASP A 1 70 ? -31.770 17.438 29.397 1.00 63.69 70 ASP A O 1
ATOM 578 N N . VAL A 1 71 ? -31.796 19.002 27.796 1.00 65.31 71 VAL A N 1
ATOM 579 C CA . VAL A 1 71 ? -31.540 20.169 28.664 1.00 65.31 71 VAL A CA 1
ATOM 580 C C . VAL A 1 71 ? -32.859 20.858 29.067 1.00 65.31 71 VAL A C 1
ATOM 582 O O . VAL A 1 71 ? -32.833 21.941 29.630 1.00 65.31 71 VAL A O 1
ATOM 585 N N . ASN A 1 72 ? -34.047 20.287 28.813 1.00 60.47 72 ASN A N 1
ATOM 586 C CA . ASN A 1 72 ? -35.289 20.983 29.181 1.00 60.47 72 ASN A CA 1
ATOM 587 C C . ASN A 1 72 ? -36.431 20.088 29.678 1.00 60.47 72 ASN A C 1
ATOM 589 O O . ASN A 1 72 ? -37.513 20.048 29.092 1.00 60.47 72 ASN A O 1
ATOM 593 N N . 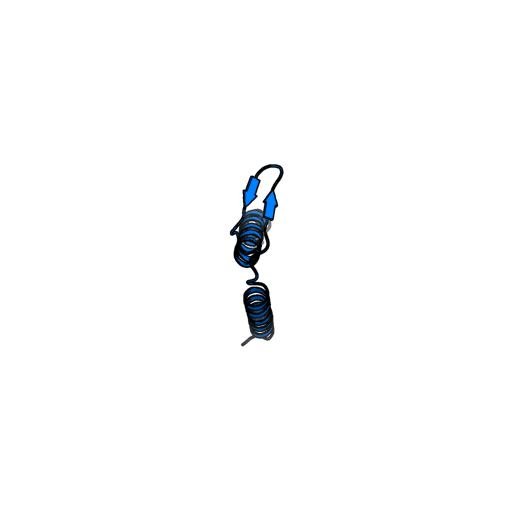LYS A 1 73 ? -36.199 19.435 30.817 1.00 58.69 73 LYS A N 1
ATOM 594 C CA . LYS A 1 73 ? -37.250 19.193 31.814 1.00 58.69 73 LYS A CA 1
ATOM 595 C C . LYS A 1 73 ? -36.733 19.550 33.212 1.00 58.69 73 LYS A C 1
ATOM 597 O O . LYS A 1 73 ? -36.682 18.708 34.098 1.00 58.69 73 LYS A O 1
ATOM 602 N N . GLU A 1 74 ? -36.336 20.808 33.397 1.00 63.78 74 GLU A N 1
ATOM 603 C CA . GLU A 1 74 ? -36.517 21.455 34.700 1.00 63.78 74 GLU A CA 1
ATOM 604 C C . GLU A 1 74 ? -37.965 21.956 34.766 1.00 63.78 74 GLU A C 1
ATOM 606 O O . GLU A 1 74 ? -38.374 22.761 33.926 1.00 63.78 74 GLU A O 1
ATOM 611 N N . LYS A 1 75 ? -38.735 21.452 35.733 1.00 45.47 75 LYS A N 1
ATOM 612 C CA . LYS A 1 75 ? -39.661 22.207 36.593 1.00 45.47 75 LYS A CA 1
ATOM 613 C C . LYS A 1 75 ? -40.268 21.287 37.641 1.00 45.47 75 LYS A C 1
ATOM 615 O O . LYS A 1 75 ? -40.775 20.214 37.249 1.00 45.47 75 LYS A O 1
#

Radius of gyration: 22.19 Å; chains: 1; bounding box: 50×31×62 Å